Protein AF-A0A5B9D7X5-F1 (afdb_monomer)

Radius of gyration: 24.27 Å; Cα contacts (8 Å, |Δi|>4): 56; chains: 1; bounding box: 57×19×73 Å

Sequence (116 aa):
MSKIGPYNKGDLAEKLANISDEEMQTFHKNRMKNYRFYYILAIILGILSIVFIFLNITWVSITCAAVGFILVNITSFKRNKWKRIYENLIYLKRERQKKLNEMEKGKKKDKFNRLN

Nearest PDB structures (foldseek):
  7o3x-assembly1_E  TM=5.705E-01  e=1.353E+00  Synechocystis sp. PCC 6803 substr. Kazusa
  4whe-assembly1_A  TM=6.721E-01  e=3.368E+00  Escherichia coli K-12
  8qhw-assembly1_E  TM=6.232E-01  e=3.579E+00  Synechocystis sp. PCC 6803
  9eom-assembly1_A-2  TM=5.688E-01  e=2.807E+00  Synechocystis sp. PCC 6803
  9eon-assembly1_A  TM=5.733E-01  e=2.807E+00  Synechocystis sp. PCC 6803

Secondary structure (DSSP, 8-state):
--EETTEEHHHHHHHHHTS-HHHHHHHHHHHHHHHHHHHHHHHHHHHHHHHHHHTT-HHHHHHHHHHHHHHHHHHHHHHHHHHHHHHHHHHHHHHHHHHHHHHHHHHHHHHHHTT-

Organism: NCBI:txid2594042

Solvent-accessible surface area (backbone atoms only — not comparable to full-atom values): 6272 Å² total; per-residue (Å²): 134,76,64,63,77,99,40,55,53,66,65,50,39,52,60,47,65,78,49,54,72,65,58,53,50,50,53,51,52,54,55,55,52,56,53,51,53,51,50,52,51,26,50,52,28,45,53,48,20,54,54,27,49,78,68,71,38,55,70,60,17,52,50,31,40,52,53,21,52,51,49,47,53,54,46,53,52,53,50,53,52,48,50,54,50,53,54,51,53,53,49,44,39,52,54,51,52,50,53,52,54,51,52,51,52,50,53,54,50,55,56,53,68,73,75,110

Mean predicted aligned error: 8.77 Å

Foldseek 3Di:
DDDDPPDDLVVLLVVLLPDDPVNLVVVLVVVVVVLVVLLVQLVVLQVVLVVCVVVVNNVSSVVSNVVSVVSNVVSVVVNVVVVVVSVVSVVSNVVVVVVVVVVVVVVVVVVVVVVD

pLDDT: mean 83.49, std 10.4, range [41.62, 92.69]

Structure (mmCIF, N/CA/C/O backbone):
data_AF-A0A5B9D7X5-F1
#
_entry.id   AF-A0A5B9D7X5-F1
#
loop_
_atom_site.group_PDB
_atom_site.id
_atom_site.type_symbol
_atom_site.label_atom_id
_atom_site.label_alt_id
_atom_site.label_comp_id
_atom_site.label_asym_id
_atom_site.label_entity_id
_atom_site.label_seq_id
_atom_site.pdbx_PDB_ins_code
_atom_site.Cartn_x
_atom_site.Cartn_y
_atom_site.Cartn_z
_atom_site.occupancy
_atom_site.B_iso_or_equiv
_atom_site.auth_seq_id
_atom_site.auth_comp_id
_atom_site.auth_asym_id
_atom_site.auth_atom_id
_atom_site.pdbx_PDB_model_num
ATOM 1 N N . MET A 1 1 ? -29.201 -4.833 5.656 1.00 45.94 1 MET A N 1
ATOM 2 C CA . MET A 1 1 ? -27.802 -4.694 6.132 1.00 45.94 1 MET A CA 1
ATOM 3 C C . MET A 1 1 ? -26.892 -4.379 4.950 1.00 45.94 1 MET A C 1
ATOM 5 O O . MET A 1 1 ? -26.873 -5.143 3.996 1.00 45.94 1 MET A O 1
ATOM 9 N N . SER A 1 2 ? -26.178 -3.249 4.975 1.00 42.03 2 SER A N 1
ATOM 10 C CA . SER A 1 2 ? -25.236 -2.864 3.908 1.00 42.03 2 SER A CA 1
ATOM 11 C C . SER A 1 2 ? -23.922 -3.643 4.072 1.00 42.03 2 SER A C 1
ATOM 13 O O . SER A 1 2 ? -23.262 -3.518 5.105 1.00 42.03 2 SER A O 1
ATOM 15 N N . LYS A 1 3 ? -23.575 -4.482 3.086 1.00 41.62 3 LYS A N 1
ATOM 16 C CA . LYS A 1 3 ? -22.332 -5.274 3.054 1.00 41.62 3 LYS A CA 1
ATOM 17 C C . LYS A 1 3 ? -21.141 -4.387 2.675 1.00 41.62 3 LYS A C 1
ATOM 19 O O . LYS A 1 3 ? -21.270 -3.519 1.815 1.00 41.62 3 LYS A O 1
ATOM 24 N N . ILE A 1 4 ? -19.972 -4.632 3.269 1.00 53.75 4 ILE A N 1
ATOM 25 C CA . ILE A 1 4 ? -18.690 -4.093 2.785 1.00 53.75 4 ILE A CA 1
ATOM 26 C C . ILE A 1 4 ? -17.900 -5.280 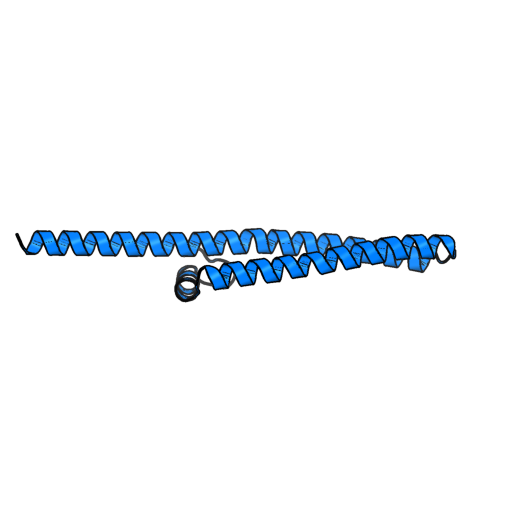2.231 1.00 53.75 4 ILE A C 1
ATOM 28 O O . ILE A 1 4 ? -17.260 -6.022 2.974 1.00 53.75 4 ILE A O 1
ATOM 32 N N . GLY A 1 5 ? -17.977 -5.495 0.915 1.00 61.03 5 GLY A N 1
ATOM 33 C CA . GLY A 1 5 ? -17.406 -6.692 0.285 1.00 61.03 5 GLY A CA 1
ATOM 34 C C . GLY A 1 5 ? -18.120 -7.981 0.737 1.00 61.03 5 GLY A C 1
ATOM 35 O O . GLY A 1 5 ? -19.339 -7.953 0.910 1.00 61.03 5 GLY A O 1
ATOM 36 N N . PRO A 1 6 ? -17.408 -9.109 0.939 1.00 63.94 6 PRO A N 1
ATOM 37 C CA . PRO A 1 6 ? -18.021 -10.366 1.380 1.00 63.94 6 PRO A CA 1
ATOM 38 C C . PRO A 1 6 ? -18.398 -10.375 2.872 1.00 63.94 6 PRO A C 1
ATOM 40 O O . PRO A 1 6 ? -18.955 -11.358 3.352 1.00 63.94 6 PRO A O 1
ATOM 43 N N . TYR A 1 7 ? -18.107 -9.304 3.614 1.00 64.25 7 TYR A N 1
ATOM 44 C CA . TYR A 1 7 ? -18.250 -9.264 5.065 1.00 64.25 7 TYR A CA 1
ATOM 45 C C . TYR A 1 7 ? -19.444 -8.414 5.510 1.00 64.25 7 TYR A C 1
ATOM 47 O O . TYR A 1 7 ? -19.746 -7.353 4.946 1.00 64.25 7 TYR A O 1
ATOM 55 N N . ASN A 1 8 ? -20.110 -8.875 6.571 1.00 76.69 8 ASN A N 1
ATOM 56 C CA . ASN A 1 8 ? -21.155 -8.120 7.246 1.00 76.69 8 ASN A CA 1
ATOM 57 C C . ASN A 1 8 ? -20.534 -6.980 8.073 1.00 76.69 8 ASN A C 1
ATOM 59 O O . ASN A 1 8 ? -19.526 -7.179 8.748 1.00 76.69 8 ASN A O 1
ATOM 63 N N . LYS A 1 9 ? -21.131 -5.779 8.035 1.00 72.38 9 LYS A N 1
ATOM 64 C CA . LYS A 1 9 ? -20.629 -4.592 8.757 1.00 72.38 9 LYS A CA 1
ATOM 65 C C . LYS A 1 9 ? -20.495 -4.834 10.267 1.00 72.38 9 LYS A C 1
ATOM 67 O O . LYS A 1 9 ? -19.548 -4.331 10.864 1.00 72.38 9 LYS A O 1
ATOM 72 N N . GLY A 1 10 ? -21.432 -5.584 10.856 1.00 73.50 10 GLY A N 1
ATOM 73 C CA . GLY A 1 10 ? -21.447 -5.918 12.286 1.00 73.50 10 GLY A CA 1
ATOM 74 C C . GLY A 1 10 ? -20.225 -6.734 12.704 1.00 73.50 10 GLY A C 1
ATOM 75 O O . GLY A 1 10 ? -19.434 -6.262 13.515 1.00 73.50 10 GLY A O 1
ATOM 76 N N . ASP A 1 11 ? -20.018 -7.889 12.070 1.00 79.31 11 ASP A N 1
ATOM 77 C CA . ASP A 1 11 ? -18.891 -8.795 12.345 1.00 79.31 11 ASP A CA 1
ATOM 78 C C . ASP A 1 11 ? -17.531 -8.112 12.151 1.00 79.31 11 ASP A C 1
ATOM 80 O O . ASP A 1 11 ? -16.567 -8.364 12.874 1.00 79.31 11 ASP A O 1
ATOM 84 N N . LEU A 1 12 ? -17.440 -7.225 11.158 1.00 79.56 12 LEU A N 1
ATOM 85 C CA . LEU A 1 12 ? -16.222 -6.473 10.863 1.00 79.56 12 LEU A CA 1
ATOM 86 C C . LEU A 1 12 ? -15.924 -5.453 11.964 1.00 79.56 12 LEU A C 1
ATOM 88 O O . LEU A 1 12 ? -14.792 -5.373 12.435 1.00 79.56 12 LEU A O 1
ATOM 92 N N . ALA A 1 13 ? -16.942 -4.711 12.407 1.00 77.00 13 ALA A N 1
ATOM 93 C CA . ALA A 1 13 ? -16.829 -3.782 13.527 1.00 77.00 13 ALA A CA 1
ATOM 94 C C . ALA A 1 13 ? -16.517 -4.510 14.846 1.00 77.00 13 ALA A C 1
ATOM 96 O O . ALA A 1 13 ? -15.852 -3.951 15.719 1.00 77.00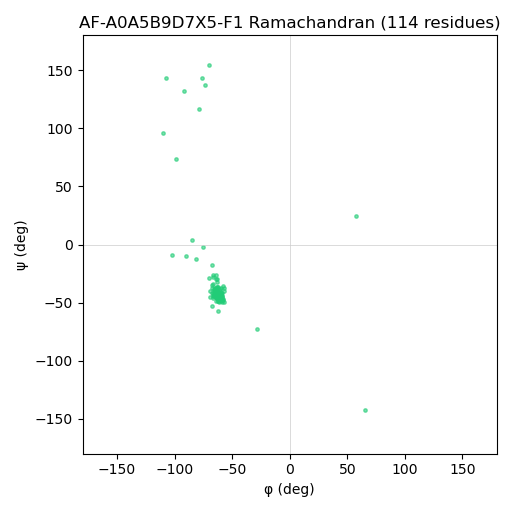 13 ALA A O 1
ATOM 97 N N . GLU A 1 14 ? -16.961 -5.761 14.978 1.00 79.38 14 GLU A N 1
ATOM 98 C CA . GLU A 1 14 ? -16.647 -6.611 16.118 1.00 79.38 14 GLU A CA 1
ATOM 99 C C . GLU A 1 14 ? -15.185 -7.011 16.185 1.00 79.38 14 GLU A C 1
ATOM 101 O O . GLU A 1 14 ? -14.510 -6.718 17.172 1.00 79.38 14 GLU A O 1
ATOM 106 N N . LYS A 1 15 ? -14.665 -7.562 15.091 1.00 81.94 15 LYS A N 1
ATOM 107 C CA . LYS A 1 15 ? -13.245 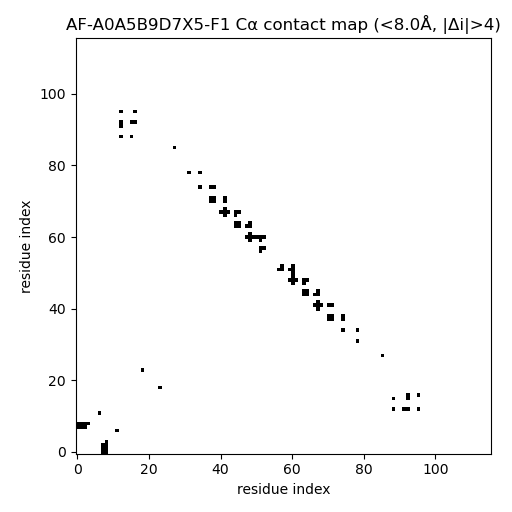-7.901 14.977 1.00 81.94 15 LYS A CA 1
ATOM 108 C C . LYS A 1 15 ? -12.348 -6.670 15.121 1.00 81.94 15 LYS A C 1
ATOM 110 O O . LYS A 1 15 ? -11.307 -6.751 15.761 1.00 81.94 15 LYS A O 1
ATOM 115 N N . LEU A 1 16 ? -12.764 -5.523 14.576 1.00 82.81 16 LEU A N 1
ATOM 116 C CA . LEU A 1 16 ? -12.030 -4.256 14.684 1.00 82.81 16 LEU A CA 1
ATOM 117 C C . LEU A 1 16 ? -11.959 -3.697 16.108 1.00 82.81 16 LEU A C 1
ATOM 119 O O . LEU A 1 16 ? -11.020 -2.967 16.413 1.00 82.81 16 LEU A O 1
ATOM 123 N N . ALA A 1 17 ? -12.938 -3.987 16.967 1.00 79.44 17 ALA A N 1
ATOM 124 C CA . ALA A 1 17 ? -12.921 -3.485 18.339 1.00 79.44 17 ALA A CA 1
ATOM 125 C C . ALA A 1 17 ? -11.841 -4.153 19.196 1.00 79.44 17 ALA A C 1
ATOM 127 O O . ALA A 1 17 ? -11.318 -3.512 20.101 1.00 79.44 17 ALA A O 1
ATOM 128 N N . ASN A 1 18 ? -11.485 -5.397 18.870 1.00 81.81 18 ASN A N 1
ATOM 129 C CA . ASN A 1 18 ? -10.443 -6.148 19.569 1.00 81.81 18 ASN A CA 1
ATOM 130 C C . ASN A 1 18 ? -9.024 -5.785 19.101 1.00 81.81 18 ASN A C 1
ATOM 132 O O . ASN A 1 18 ? -8.058 -6.168 19.747 1.00 81.81 18 ASN A O 1
ATOM 136 N N . ILE A 1 19 ? -8.892 -5.061 17.986 1.00 84.62 19 ILE A N 1
ATOM 137 C CA . ILE A 1 19 ? -7.603 -4.631 17.430 1.00 84.62 19 ILE A CA 1
ATOM 138 C C . ILE A 1 19 ? -7.273 -3.248 17.987 1.00 84.62 19 ILE A C 1
ATOM 140 O O . ILE A 1 19 ? -8.119 -2.350 17.941 1.00 84.62 19 ILE A O 1
ATOM 144 N N . SER A 1 20 ? -6.050 -3.032 18.473 1.00 85.69 20 SER A N 1
ATOM 145 C CA . SER A 1 20 ? -5.648 -1.717 18.988 1.00 85.69 20 SER A CA 1
ATOM 146 C C . SER A 1 20 ? -5.504 -0.686 17.855 1.00 85.69 20 SER A C 1
ATOM 148 O O . SER A 1 20 ? -5.282 -1.024 16.690 1.00 85.69 20 SER A O 1
ATOM 150 N N . ASP A 1 21 ? -5.667 0.607 18.160 1.00 85.75 21 ASP A N 1
ATOM 151 C CA . ASP A 1 21 ? -5.443 1.655 17.147 1.00 85.75 21 ASP A CA 1
ATOM 152 C C . ASP A 1 21 ? -3.980 1.684 16.677 1.00 85.75 21 ASP A C 1
ATOM 154 O O . ASP A 1 21 ? -3.714 1.944 15.501 1.00 85.75 21 ASP A O 1
ATOM 158 N N . GLU A 1 22 ? -3.044 1.350 17.566 1.00 86.00 22 GLU A N 1
ATOM 159 C CA . GLU A 1 22 ? -1.613 1.264 17.274 1.00 86.00 22 GLU A CA 1
ATOM 160 C C . GLU A 1 22 ? -1.289 0.135 16.292 1.00 86.00 22 GLU A C 1
ATOM 162 O O . GLU A 1 22 ? -0.551 0.349 15.326 1.00 86.00 22 GLU A O 1
ATOM 167 N N . GLU A 1 23 ? -1.881 -1.047 16.473 1.00 87.31 23 GLU A N 1
ATOM 168 C CA . GLU A 1 23 ? -1.739 -2.167 15.538 1.00 87.31 23 GLU A CA 1
ATOM 169 C C . GLU A 1 23 ? -2.282 -1.799 14.157 1.00 87.31 23 GLU A C 1
ATOM 171 O O . GLU A 1 23 ? -1.632 -2.036 13.133 1.00 87.31 23 GLU A O 1
ATOM 176 N N . MET A 1 24 ? -3.449 -1.150 14.114 1.00 87.31 24 MET A N 1
ATOM 177 C CA . MET A 1 24 ? -4.083 -0.760 12.858 1.00 87.31 24 MET A CA 1
ATOM 178 C C . MET A 1 24 ? -3.261 0.300 12.106 1.00 87.31 24 MET A C 1
ATOM 180 O O . MET A 1 24 ? -3.080 0.200 10.886 1.00 87.31 24 MET A O 1
ATOM 184 N N . GLN A 1 25 ? -2.706 1.281 12.826 1.00 89.88 25 GLN A N 1
ATOM 185 C CA . GLN A 1 25 ? -1.796 2.282 12.265 1.00 89.88 25 GLN A CA 1
ATOM 186 C C . GLN A 1 25 ? -0.480 1.664 11.793 1.00 89.88 25 GLN A C 1
ATOM 188 O O . GLN A 1 25 ? -0.008 1.977 10.696 1.00 89.88 25 GLN A O 1
ATOM 193 N N . THR A 1 26 ? 0.101 0.761 12.581 1.00 91.31 26 THR A N 1
ATOM 194 C CA . THR A 1 26 ? 1.354 0.078 12.244 1.00 91.31 26 THR A CA 1
ATOM 195 C C . THR A 1 26 ? 1.184 -0.759 10.983 1.00 91.31 26 THR A C 1
ATOM 197 O O . THR A 1 26 ? 1.993 -0.659 10.055 1.00 91.31 26 THR A O 1
ATOM 200 N N . PHE A 1 27 ? 0.079 -1.500 10.878 1.00 89.00 27 PHE A N 1
ATOM 201 C CA . PHE A 1 27 ? -0.252 -2.271 9.685 1.00 89.00 27 PHE A CA 1
ATOM 202 C C . PHE A 1 27 ? -0.447 -1.373 8.457 1.00 89.00 27 PHE A C 1
ATOM 204 O O . PHE A 1 27 ? 0.087 -1.657 7.379 1.00 89.00 27 PHE A O 1
ATOM 211 N N . HIS A 1 28 ? -1.150 -0.245 8.609 1.00 90.19 28 HIS A N 1
ATOM 212 C CA . HIS A 1 28 ? -1.299 0.739 7.539 1.00 90.19 28 HIS A CA 1
ATOM 213 C C . HIS A 1 28 ? 0.053 1.299 7.081 1.00 90.19 28 HIS A C 1
ATOM 215 O O . HIS A 1 28 ? 0.336 1.314 5.879 1.00 90.19 28 HIS A O 1
ATOM 221 N N . LYS A 1 29 ? 0.907 1.715 8.022 1.00 90.12 29 LYS A N 1
ATOM 222 C CA . LYS A 1 29 ? 2.236 2.272 7.747 1.00 90.12 29 LYS A CA 1
ATOM 223 C C . LYS A 1 29 ? 3.129 1.254 7.042 1.00 90.12 29 LYS A C 1
ATOM 225 O O . LYS A 1 29 ? 3.760 1.599 6.042 1.00 90.12 29 LYS A O 1
ATOM 230 N N . ASN A 1 30 ? 3.133 0.003 7.501 1.00 89.31 30 ASN A N 1
ATOM 231 C CA . ASN A 1 30 ? 3.928 -1.059 6.892 1.00 89.31 30 ASN A CA 1
ATOM 232 C C . ASN A 1 30 ? 3.466 -1.347 5.454 1.00 89.31 30 ASN A C 1
ATOM 234 O O . ASN A 1 30 ? 4.270 -1.395 4.522 1.00 89.31 30 ASN A O 1
ATOM 238 N N . ARG A 1 31 ? 2.149 -1.417 5.227 1.00 86.88 31 ARG A N 1
ATOM 239 C CA . ARG A 1 31 ? 1.600 -1.619 3.880 1.00 86.88 31 ARG A CA 1
ATOM 240 C C . ARG A 1 31 ? 1.890 -0.440 2.946 1.00 86.88 31 ARG A C 1
ATOM 242 O O . ARG A 1 31 ? 2.200 -0.652 1.777 1.00 86.88 31 ARG A O 1
ATOM 249 N N . MET A 1 32 ? 1.838 0.795 3.452 1.00 86.94 32 MET A N 1
ATOM 250 C CA . MET A 1 32 ? 2.197 1.990 2.679 1.00 8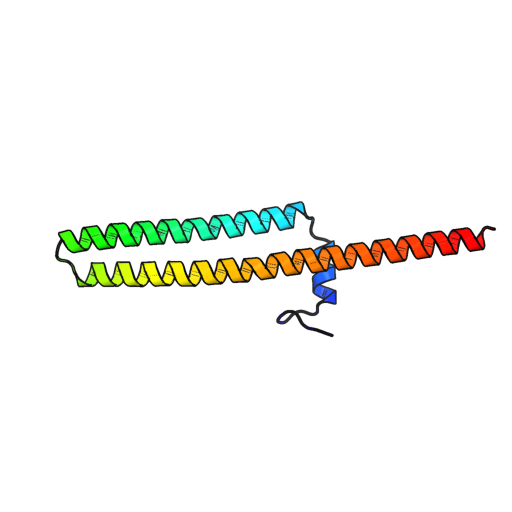6.94 32 MET A CA 1
ATOM 251 C C . MET A 1 32 ? 3.691 2.052 2.351 1.00 86.94 32 MET A C 1
ATOM 253 O O . MET A 1 32 ? 4.049 2.488 1.255 1.00 86.94 32 MET A O 1
ATOM 257 N N . LYS A 1 33 ? 4.560 1.572 3.251 1.00 87.25 33 LYS A N 1
ATOM 258 C CA . LYS A 1 33 ? 5.997 1.414 2.986 1.00 87.25 33 LYS A CA 1
ATOM 259 C C . LYS A 1 33 ? 6.237 0.425 1.846 1.00 87.25 33 LYS A C 1
ATOM 261 O O . LYS A 1 33 ? 7.017 0.732 0.951 1.00 87.25 33 LYS A O 1
ATOM 266 N N . ASN A 1 34 ? 5.497 -0.685 1.805 1.00 82.88 34 ASN A N 1
ATOM 267 C CA . ASN A 1 34 ? 5.613 -1.659 0.718 1.00 82.88 34 ASN A CA 1
ATOM 268 C C . ASN A 1 34 ? 5.305 -1.060 -0.659 1.00 82.88 34 ASN A C 1
ATOM 270 O O . ASN A 1 34 ? 6.016 -1.355 -1.614 1.00 82.88 34 ASN A O 1
ATOM 274 N N . TYR A 1 35 ? 4.329 -0.152 -0.768 1.00 84.94 35 TYR A N 1
ATOM 275 C CA . TYR A 1 35 ? 4.063 0.541 -2.035 1.00 84.94 35 TYR A CA 1
ATOM 276 C C . TYR A 1 35 ? 5.235 1.411 -2.512 1.00 84.94 35 TYR A C 1
ATOM 278 O O . TYR A 1 35 ? 5.423 1.542 -3.717 1.00 84.94 35 TYR A O 1
ATOM 286 N N . ARG A 1 36 ? 6.058 1.961 -1.605 1.00 83.75 36 ARG A N 1
ATOM 287 C CA . ARG A 1 36 ? 7.250 2.746 -1.979 1.00 83.75 36 ARG A CA 1
ATOM 288 C C . ARG A 1 36 ? 8.289 1.907 -2.721 1.00 83.75 36 ARG A C 1
ATOM 290 O O . ARG A 1 36 ? 8.874 2.408 -3.674 1.00 83.75 36 ARG A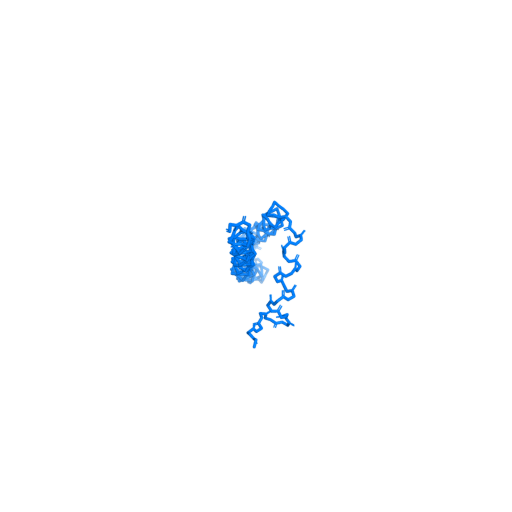 O 1
ATOM 297 N N . PHE A 1 37 ? 8.473 0.641 -2.345 1.00 86.19 37 PHE A N 1
ATOM 298 C CA . PHE A 1 37 ? 9.419 -0.245 -3.032 1.00 86.19 37 PHE A CA 1
ATOM 299 C C . PHE A 1 37 ? 9.035 -0.493 -4.493 1.00 86.19 37 PHE A C 1
ATOM 301 O O . PHE A 1 37 ? 9.911 -0.508 -5.350 1.00 86.19 37 PHE A O 1
ATOM 308 N N . TYR A 1 38 ? 7.740 -0.595 -4.808 1.00 86.50 38 TYR A N 1
ATOM 309 C CA . TYR A 1 38 ? 7.291 -0.730 -6.199 1.00 86.50 38 TYR A CA 1
ATOM 310 C C . TYR A 1 38 ? 7.571 0.526 -7.036 1.00 86.50 38 TYR A C 1
ATOM 312 O O . TYR A 1 38 ? 7.892 0.407 -8.214 1.00 86.50 38 TYR A O 1
ATOM 320 N N . TYR A 1 39 ? 7.500 1.723 -6.439 1.00 86.19 39 TYR A N 1
ATOM 321 C CA . TYR A 1 39 ? 7.911 2.955 -7.122 1.00 86.19 39 TYR A CA 1
ATOM 322 C C . TYR A 1 39 ? 9.422 2.991 -7.365 1.00 86.19 39 TYR A C 1
ATOM 324 O O . TYR A 1 39 ? 9.841 3.348 -8.460 1.00 86.19 39 TYR A O 1
ATOM 332 N N . ILE A 1 40 ? 10.232 2.577 -6.384 1.00 89.31 40 ILE A N 1
ATOM 333 C CA . ILE A 1 40 ? 11.691 2.468 -6.550 1.00 89.31 40 ILE A CA 1
ATOM 334 C C . ILE A 1 40 ? 12.020 1.492 -7.687 1.00 89.31 40 ILE A C 1
ATOM 336 O O . ILE A 1 40 ? 12.802 1.826 -8.571 1.00 89.31 40 ILE A O 1
ATOM 340 N N . LEU A 1 41 ? 11.370 0.326 -7.715 1.00 90.06 41 LEU A N 1
ATOM 341 C CA . LEU A 1 41 ? 11.543 -0.655 -8.786 1.00 90.06 41 LEU A CA 1
ATOM 342 C C . LEU A 1 41 ? 11.165 -0.082 -10.160 1.00 90.06 41 LEU A C 1
ATOM 344 O O . LEU A 1 41 ? 11.895 -0.278 -11.127 1.00 90.06 41 LEU A O 1
ATOM 348 N N . ALA A 1 42 ? 10.059 0.661 -10.251 1.00 89.12 42 ALA A N 1
ATOM 349 C CA . ALA A 1 42 ? 9.648 1.301 -11.499 1.00 89.12 42 ALA A CA 1
ATOM 350 C C . ALA A 1 42 ? 10.645 2.374 -11.972 1.00 89.12 42 ALA A C 1
ATOM 352 O O . ALA A 1 42 ? 10.906 2.469 -13.169 1.00 89.12 42 ALA A O 1
ATOM 353 N N . ILE A 1 43 ? 11.237 3.144 -11.051 1.00 90.12 43 ILE A N 1
ATOM 354 C CA . ILE A 1 43 ? 12.295 4.116 -11.372 1.00 90.12 43 ILE A CA 1
ATOM 355 C C . ILE A 1 43 ? 13.528 3.396 -11.923 1.00 90.12 43 ILE A C 1
ATOM 357 O O . ILE A 1 43 ? 14.058 3.806 -12.952 1.00 90.12 43 ILE A O 1
ATOM 361 N N . ILE A 1 44 ? 13.951 2.298 -11.287 1.00 92.69 44 ILE A N 1
ATOM 362 C CA . ILE A 1 44 ? 15.083 1.487 -11.759 1.00 92.69 44 ILE A CA 1
ATOM 363 C C . ILE A 1 44 ? 14.815 0.963 -13.174 1.00 92.69 44 ILE A C 1
ATOM 365 O O . ILE A 1 44 ? 15.681 1.074 -14.036 1.00 92.69 44 ILE A O 1
ATOM 369 N N . LEU A 1 45 ? 13.608 0.456 -13.447 1.00 90.56 45 LEU A N 1
ATOM 370 C CA . LEU A 1 45 ? 13.217 0.012 -14.790 1.00 90.56 45 LEU A CA 1
ATOM 371 C C . LEU A 1 45 ? 13.235 1.151 -15.819 1.00 90.56 45 LEU A C 1
ATOM 373 O O . LEU A 1 45 ? 13.640 0.929 -16.958 1.00 90.56 45 LEU A O 1
ATOM 377 N N . GLY A 1 46 ? 12.843 2.365 -15.424 1.00 89.12 46 GLY A N 1
ATOM 378 C CA . GLY A 1 46 ? 12.943 3.554 -16.272 1.00 89.12 46 GLY A CA 1
ATOM 379 C C . GLY A 1 46 ? 14.391 3.916 -16.609 1.00 89.12 46 GLY A C 1
ATOM 380 O O . GLY A 1 46 ? 14.711 4.146 -17.772 1.00 89.12 46 GLY A O 1
ATOM 381 N N . ILE A 1 47 ? 15.288 3.892 -15.618 1.00 91.56 47 ILE A N 1
ATOM 382 C CA . ILE A 1 47 ? 16.725 4.132 -15.828 1.00 91.56 47 ILE A CA 1
ATOM 383 C C . ILE A 1 47 ? 17.319 3.051 -16.741 1.00 91.56 47 ILE A C 1
ATOM 385 O O . ILE A 1 47 ? 18.019 3.372 -17.698 1.00 91.56 47 ILE A O 1
ATOM 389 N N . LEU A 1 48 ? 17.001 1.777 -16.493 1.00 90.00 48 LEU A N 1
ATOM 390 C CA . LEU A 1 48 ? 17.448 0.665 -17.334 1.00 90.00 48 LEU A CA 1
ATOM 391 C C . LEU A 1 48 ? 16.960 0.812 -18.778 1.00 90.00 48 LEU A C 1
ATOM 393 O O . LEU A 1 48 ? 17.734 0.593 -19.704 1.00 90.00 48 LEU A O 1
ATOM 397 N N . SER A 1 49 ? 15.710 1.236 -18.979 1.00 89.25 49 SER A N 1
ATOM 398 C CA . SER A 1 49 ? 15.156 1.494 -20.311 1.00 89.25 49 SER A CA 1
ATOM 399 C C . SER A 1 49 ? 15.995 2.519 -21.086 1.00 89.25 49 SER A C 1
ATOM 401 O O . SER A 1 49 ? 16.275 2.290 -22.261 1.00 89.25 49 SER A O 1
ATOM 403 N N . ILE A 1 50 ? 16.477 3.578 -20.423 1.00 88.94 50 ILE A N 1
ATOM 404 C CA . ILE A 1 50 ? 17.371 4.585 -21.021 1.00 88.94 50 ILE A CA 1
ATOM 405 C C . ILE A 1 50 ? 18.734 3.973 -21.373 1.00 88.94 50 ILE A C 1
ATOM 407 O O . ILE A 1 50 ? 19.238 4.187 -22.472 1.00 88.94 50 ILE A O 1
ATOM 411 N N . VAL A 1 51 ? 19.318 3.170 -20.480 1.00 91.69 51 VAL A N 1
ATOM 412 C CA . VAL A 1 51 ? 20.600 2.487 -20.739 1.00 91.69 51 VAL A CA 1
ATOM 413 C C . VAL A 1 51 ? 20.501 1.566 -21.959 1.00 91.69 51 VAL A C 1
ATOM 415 O O . VAL A 1 51 ? 21.377 1.588 -22.819 1.00 91.69 51 VAL A O 1
ATOM 418 N N . PHE A 1 52 ? 19.413 0.803 -22.091 1.00 90.56 52 PHE A N 1
ATOM 419 C CA . PHE A 1 52 ? 19.208 -0.082 -23.242 1.00 90.56 52 PHE A CA 1
ATOM 420 C C . PHE A 1 52 ? 19.008 0.666 -24.566 1.00 90.56 52 PHE A C 1
ATOM 422 O O . PHE A 1 52 ? 19.357 0.118 -25.613 1.00 90.56 52 PHE A O 1
ATOM 429 N N . ILE A 1 53 ? 18.515 1.912 -24.538 1.00 89.62 53 ILE A N 1
ATOM 430 C CA . ILE A 1 53 ? 18.473 2.778 -25.729 1.00 89.62 53 ILE A CA 1
ATOM 431 C C . ILE A 1 53 ? 19.896 3.074 -26.207 1.00 89.62 53 ILE A C 1
ATOM 433 O O . ILE A 1 53 ? 20.177 2.904 -27.389 1.00 89.62 53 ILE A O 1
ATOM 437 N N . PHE A 1 54 ? 20.810 3.434 -25.300 1.00 90.44 54 PHE A N 1
ATOM 438 C CA . PHE A 1 54 ? 22.214 3.689 -25.651 1.00 90.44 54 PHE A CA 1
ATOM 439 C C . PHE A 1 54 ? 22.944 2.445 -26.177 1.00 90.44 54 PHE A C 1
ATOM 441 O O . PHE A 1 54 ? 23.875 2.570 -26.968 1.00 90.44 54 PHE A O 1
ATOM 448 N N . LEU A 1 55 ? 22.506 1.248 -25.780 1.00 91.44 55 LEU A N 1
ATOM 449 C CA . LEU A 1 55 ? 23.034 -0.027 -26.276 1.00 91.44 55 LEU A CA 1
ATOM 450 C C . LEU A 1 55 ? 22.386 -0.490 -27.596 1.00 91.44 55 LEU A C 1
ATOM 452 O O . LEU A 1 55 ? 22.687 -1.586 -28.062 1.00 91.44 55 LEU A O 1
ATOM 456 N N . ASN A 1 56 ? 21.496 0.311 -28.198 1.00 89.69 56 ASN A N 1
ATOM 457 C CA . ASN A 1 56 ? 20.707 -0.033 -29.390 1.00 89.69 56 ASN A CA 1
ATOM 458 C C . ASN A 1 56 ? 19.825 -1.292 -29.235 1.00 89.69 56 ASN A C 1
ATOM 460 O O . ASN A 1 56 ? 19.433 -1.911 -30.223 1.00 89.69 56 ASN A O 1
ATOM 464 N N . ILE A 1 57 ? 19.449 -1.659 -28.003 1.00 91.06 57 ILE A N 1
ATOM 465 C CA . ILE A 1 57 ? 18.567 -2.802 -27.720 1.00 91.06 57 ILE A CA 1
ATOM 466 C C . ILE A 1 57 ? 17.135 -2.295 -27.490 1.00 91.06 57 ILE A C 1
ATOM 468 O O . ILE A 1 57 ? 16.615 -2.249 -26.371 1.00 91.06 57 ILE A O 1
ATOM 472 N N . THR A 1 58 ? 16.479 -1.897 -28.578 1.00 87.00 58 THR A N 1
ATOM 473 C CA . THR A 1 58 ? 15.173 -1.214 -28.555 1.00 87.00 58 THR A CA 1
ATOM 474 C C . THR A 1 58 ? 14.043 -2.063 -27.969 1.00 87.00 58 THR A C 1
ATOM 476 O O . THR A 1 58 ? 13.258 -1.561 -27.166 1.00 87.00 58 THR A O 1
ATOM 479 N N . TRP A 1 59 ? 13.979 -3.359 -28.287 1.00 89.88 59 TRP A N 1
ATOM 480 C CA . TRP A 1 59 ? 12.944 -4.259 -27.755 1.00 89.88 59 TRP A CA 1
ATOM 481 C C . TRP A 1 59 ? 12.968 -4.348 -26.221 1.00 89.88 59 TRP A C 1
ATOM 483 O O . TRP A 1 59 ? 11.922 -4.287 -25.567 1.00 89.88 59 TRP A O 1
ATOM 493 N N . VAL A 1 60 ? 14.166 -4.467 -25.636 1.00 88.44 60 VAL A N 1
ATOM 494 C CA . VAL A 1 60 ? 14.350 -4.557 -24.177 1.00 88.44 60 VAL A CA 1
ATOM 495 C C . VAL A 1 60 ? 14.004 -3.226 -23.515 1.00 88.44 60 VAL A C 1
ATOM 497 O O . VAL A 1 60 ? 13.320 -3.197 -22.493 1.00 88.44 60 VAL A O 1
ATOM 500 N N . SER A 1 61 ? 14.392 -2.109 -24.134 1.00 90.31 61 SER A N 1
ATOM 501 C CA . SER A 1 61 ? 14.017 -0.780 -23.651 1.00 90.31 61 SER A CA 1
ATOM 502 C C . SER A 1 61 ? 12.493 -0.594 -23.582 1.00 90.31 61 SER A C 1
ATOM 504 O O . SER A 1 61 ? 11.975 -0.183 -22.536 1.00 90.31 61 SER A O 1
ATOM 506 N N . ILE A 1 62 ? 11.773 -0.962 -24.649 1.00 89.81 62 ILE A N 1
ATOM 507 C CA . ILE A 1 62 ? 10.306 -0.870 -24.727 1.00 89.81 62 ILE A CA 1
ATOM 508 C C . ILE A 1 62 ? 9.643 -1.761 -23.672 1.00 89.81 62 ILE A C 1
ATOM 510 O O . ILE A 1 62 ? 8.725 -1.319 -22.979 1.00 89.81 62 ILE A O 1
ATOM 514 N N . THR A 1 63 ? 10.112 -3.001 -23.506 1.00 91.25 63 THR A N 1
ATOM 515 C CA . THR A 1 63 ? 9.554 -3.915 -22.495 1.00 91.25 63 THR A CA 1
ATOM 516 C C . THR A 1 63 ? 9.798 -3.411 -21.074 1.00 91.25 63 THR A C 1
ATOM 518 O O . THR A 1 63 ? 8.861 -3.404 -20.275 1.00 91.25 63 THR A O 1
ATOM 521 N N . CYS A 1 64 ? 10.993 -2.908 -20.752 1.00 89.25 64 CYS A N 1
ATOM 522 C CA . CYS A 1 64 ? 11.267 -2.295 -19.449 1.00 89.25 64 CYS A CA 1
ATOM 523 C C . CYS A 1 64 ? 10.357 -1.089 -19.170 1.00 89.25 64 CYS A C 1
ATOM 525 O O . CYS A 1 64 ? 9.796 -0.989 -18.075 1.00 89.25 64 CYS A O 1
ATOM 527 N N . ALA A 1 65 ? 10.161 -0.209 -20.157 1.00 88.00 65 ALA A N 1
ATOM 528 C CA . ALA A 1 65 ? 9.280 0.950 -20.027 1.00 88.00 65 ALA A CA 1
ATOM 529 C C . ALA A 1 65 ? 7.814 0.538 -19.806 1.00 88.00 65 ALA A C 1
ATOM 531 O O . ALA A 1 65 ? 7.157 1.045 -18.893 1.00 88.00 65 ALA A O 1
ATOM 532 N N . ALA A 1 66 ? 7.312 -0.426 -20.585 1.00 92.00 66 ALA A N 1
ATOM 533 C CA . ALA A 1 66 ? 5.948 -0.934 -20.457 1.00 92.00 66 ALA A CA 1
ATOM 534 C C . ALA A 1 66 ? 5.706 -1.592 -19.087 1.00 92.00 66 ALA A C 1
ATOM 536 O O . ALA A 1 66 ? 4.722 -1.284 -18.410 1.00 92.00 66 ALA A O 1
ATOM 537 N N . VAL A 1 67 ? 6.627 -2.451 -18.636 1.00 92.31 67 VAL A N 1
ATOM 538 C CA . VAL A 1 67 ? 6.539 -3.108 -17.322 1.00 92.31 67 VAL A CA 1
ATOM 539 C C . VAL A 1 67 ? 6.594 -2.078 -16.193 1.00 92.31 67 VAL A C 1
ATOM 541 O O . VAL A 1 67 ? 5.779 -2.138 -15.268 1.00 92.31 67 VAL A O 1
ATOM 544 N N . GLY A 1 68 ? 7.497 -1.096 -16.281 1.00 90.19 68 GLY A N 1
ATOM 545 C CA . GLY A 1 68 ? 7.582 0.006 -15.323 1.00 90.19 68 GLY A CA 1
ATOM 546 C C . GLY A 1 68 ? 6.272 0.792 -15.231 1.00 90.19 68 GLY A C 1
ATOM 547 O O . GLY A 1 68 ? 5.749 1.009 -14.136 1.00 90.19 68 GLY A O 1
ATOM 548 N N . PHE A 1 69 ? 5.682 1.145 -16.375 1.00 90.81 69 PHE A N 1
ATOM 549 C CA . PHE A 1 69 ? 4.409 1.863 -16.432 1.00 90.81 69 PHE A CA 1
ATOM 550 C C . PHE A 1 69 ? 3.252 1.066 -15.809 1.00 90.81 69 PHE A C 1
ATOM 552 O O . PHE A 1 69 ? 2.477 1.604 -15.009 1.00 90.81 69 PHE A O 1
ATOM 559 N N . ILE A 1 70 ? 3.147 -0.229 -16.118 1.00 92.38 70 ILE A N 1
ATOM 560 C CA . ILE A 1 70 ? 2.122 -1.114 -15.546 1.00 92.38 70 ILE A CA 1
ATOM 561 C C . ILE A 1 70 ? 2.279 -1.204 -14.022 1.00 92.38 70 ILE A C 1
ATOM 563 O O . ILE A 1 70 ? 1.294 -1.075 -13.288 1.00 92.38 70 ILE A O 1
ATOM 567 N N . LEU A 1 71 ? 3.511 -1.365 -13.528 1.00 91.31 71 LEU A N 1
ATOM 568 C CA . LEU A 1 71 ? 3.801 -1.418 -12.095 1.00 91.31 71 LEU A CA 1
ATOM 569 C C . LEU A 1 71 ? 3.350 -0.148 -11.370 1.00 91.31 71 LEU A C 1
ATOM 571 O O . LEU A 1 71 ? 2.711 -0.250 -10.317 1.00 91.31 71 LEU A O 1
ATOM 575 N N . VAL A 1 72 ?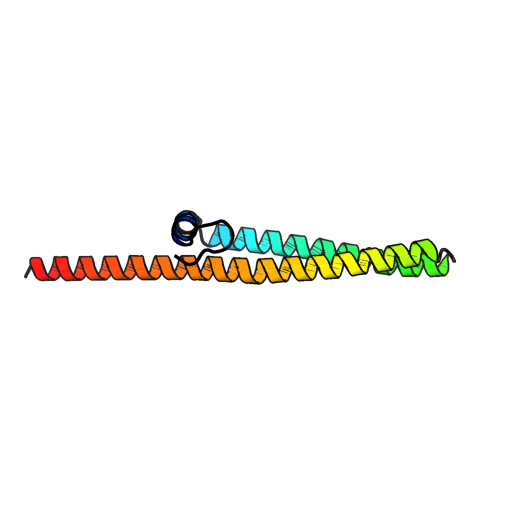 3.621 1.035 -11.929 1.00 90.56 72 VAL A N 1
ATOM 576 C CA . VAL A 1 72 ? 3.182 2.314 -11.346 1.00 90.56 72 VAL A CA 1
ATOM 577 C C . VAL A 1 72 ? 1.658 2.383 -11.260 1.00 90.56 72 VAL A C 1
ATOM 579 O O . VAL A 1 72 ? 1.118 2.710 -10.199 1.00 90.56 72 VAL A O 1
ATOM 582 N N . ASN A 1 73 ? 0.956 2.028 -12.338 1.00 91.00 73 ASN A N 1
ATOM 583 C CA . ASN A 1 73 ? -0.506 2.085 -12.389 1.00 91.00 73 ASN A CA 1
ATOM 584 C C . ASN A 1 73 ? -1.157 1.122 -11.387 1.00 91.00 73 ASN A C 1
ATOM 586 O O . ASN A 1 73 ? -2.001 1.532 -10.583 1.00 91.00 73 ASN A O 1
ATOM 590 N N . ILE A 1 74 ? -0.721 -0.141 -11.364 1.00 91.00 74 ILE A N 1
ATOM 591 C CA . ILE A 1 74 ? -1.239 -1.148 -10.426 1.00 91.00 74 ILE A CA 1
ATOM 592 C C . ILE A 1 74 ? -0.951 -0.735 -8.980 1.00 91.00 74 ILE A C 1
ATOM 594 O O . ILE A 1 74 ? -1.822 -0.855 -8.112 1.00 91.00 74 ILE A O 1
ATOM 598 N N . THR A 1 75 ? 0.254 -0.235 -8.702 1.00 90.31 75 THR A N 1
ATOM 599 C CA . THR A 1 75 ? 0.649 0.210 -7.358 1.00 90.31 75 THR A CA 1
ATOM 600 C C . THR A 1 75 ? -0.191 1.397 -6.906 1.00 90.31 75 THR A C 1
ATOM 602 O O . THR A 1 75 ? -0.715 1.380 -5.791 1.00 90.31 75 THR A O 1
ATOM 605 N N . SER A 1 76 ? -0.389 2.390 -7.777 1.00 89.00 76 SER A N 1
ATOM 606 C CA . SER A 1 76 ? -1.234 3.557 -7.506 1.00 89.00 76 SER A CA 1
ATOM 607 C C . SER A 1 76 ? -2.675 3.141 -7.195 1.00 89.00 76 SER A C 1
ATOM 609 O O . SER A 1 76 ? -3.244 3.539 -6.173 1.00 89.00 76 SER A O 1
ATOM 611 N N . PHE A 1 77 ? -3.240 2.237 -8.001 1.00 90.12 77 PHE A N 1
ATOM 612 C CA . PHE A 1 77 ? -4.583 1.710 -7.776 1.00 90.12 77 PHE A CA 1
ATOM 613 C C . PHE A 1 77 ? -4.697 0.951 -6.446 1.00 90.12 77 PHE A C 1
ATOM 615 O O . PHE A 1 77 ? -5.601 1.224 -5.649 1.00 90.12 77 PHE A O 1
ATOM 622 N N . LYS A 1 78 ? -3.763 0.032 -6.156 1.00 89.25 78 LYS A N 1
ATOM 623 C CA . LYS A 1 78 ? -3.728 -0.723 -4.890 1.00 89.25 78 LYS A CA 1
ATOM 624 C C . LYS A 1 78 ? -3.588 0.206 -3.684 1.00 89.25 78 LYS A C 1
ATOM 626 O O . LYS A 1 78 ? -4.293 0.019 -2.690 1.00 89.25 78 LYS A O 1
ATOM 631 N N . ARG A 1 79 ? -2.738 1.230 -3.784 1.00 90.56 79 ARG A N 1
ATOM 632 C CA . ARG A 1 79 ? -2.537 2.244 -2.744 1.00 90.56 79 ARG A CA 1
ATOM 633 C C . ARG A 1 79 ? -3.812 3.039 -2.483 1.00 90.56 79 ARG A C 1
ATOM 635 O O . ARG A 1 79 ? -4.222 3.141 -1.331 1.00 90.56 79 ARG A O 1
ATOM 642 N N . ASN A 1 80 ? -4.478 3.538 -3.522 1.00 89.62 80 ASN A N 1
ATOM 643 C CA . ASN A 1 80 ? -5.714 4.315 -3.382 1.00 89.62 80 ASN A CA 1
ATOM 644 C C . ASN A 1 80 ? -6.886 3.464 -2.876 1.00 89.62 80 ASN A C 1
ATOM 646 O O . ASN A 1 80 ? -7.691 3.919 -2.062 1.00 89.62 80 ASN A O 1
ATOM 650 N N . LYS A 1 81 ? -6.978 2.207 -3.322 1.00 89.62 81 LYS A N 1
ATOM 651 C CA . LYS A 1 81 ? -7.957 1.243 -2.806 1.00 89.62 81 LYS A CA 1
ATOM 652 C C . LYS A 1 81 ? -7.731 0.976 -1.317 1.00 89.62 81 LYS A C 1
ATOM 654 O O . LYS A 1 81 ? -8.680 1.041 -0.543 1.00 89.62 81 LYS A O 1
ATOM 659 N N . TRP A 1 82 ? -6.485 0.732 -0.910 1.00 90.31 82 TRP A N 1
ATOM 660 C CA . TRP A 1 82 ? -6.134 0.561 0.501 1.00 90.31 82 TRP A CA 1
ATOM 661 C C . TRP A 1 82 ? -6.415 1.823 1.323 1.00 90.31 82 TRP A C 1
ATOM 663 O O . TRP A 1 82 ? -6.988 1.707 2.401 1.00 90.31 82 TRP A O 1
ATOM 673 N N . LYS A 1 83 ? -6.102 2.997 0.751 1.00 89.56 83 LYS A N 1
ATOM 674 C CA . LYS A 1 83 ? -6.553 4.351 1.123 1.00 89.56 83 LYS A CA 1
ATOM 675 C C . LYS A 1 83 ? -7.935 4.322 1.782 1.00 89.56 83 LYS A C 1
ATOM 677 O O . LYS A 1 83 ? -8.113 4.421 2.994 1.00 89.56 83 LYS A O 1
ATOM 682 N N . ARG A 1 84 ? -8.900 4.069 0.901 1.00 87.94 84 ARG A N 1
ATOM 683 C CA . ARG A 1 84 ? -10.334 4.053 1.195 1.00 87.94 84 ARG A CA 1
ATOM 684 C C . ARG A 1 84 ? -10.737 2.956 2.173 1.00 87.94 84 ARG A C 1
ATOM 686 O O . ARG A 1 84 ? -11.584 3.184 3.027 1.00 87.94 84 ARG A O 1
ATOM 693 N N . ILE A 1 85 ? -10.149 1.762 2.058 1.00 88.56 85 ILE A N 1
ATOM 694 C CA . ILE A 1 85 ? -10.446 0.663 2.987 1.00 88.56 85 ILE A CA 1
ATOM 695 C C . ILE A 1 85 ? -10.047 1.065 4.405 1.00 88.56 85 ILE A C 1
ATOM 697 O O . ILE A 1 85 ? -10.857 0.949 5.314 1.00 88.56 85 ILE A O 1
ATOM 701 N N . TYR A 1 86 ? -8.831 1.572 4.588 1.00 88.56 86 TYR A N 1
ATOM 702 C CA . TYR A 1 86 ? -8.334 1.976 5.896 1.00 88.56 86 TYR A CA 1
ATOM 703 C C . TYR A 1 86 ? -9.190 3.082 6.529 1.00 88.56 86 TYR A C 1
ATOM 705 O O . TYR A 1 86 ? -9.568 2.969 7.693 1.00 88.56 86 TYR A O 1
ATOM 713 N N . GLU A 1 87 ? -9.561 4.101 5.752 1.00 87.56 87 GLU A N 1
ATOM 714 C CA . GLU A 1 87 ? -10.465 5.168 6.202 1.00 87.56 87 GLU A CA 1
ATOM 715 C C . GLU A 1 87 ? -11.833 4.615 6.632 1.00 87.56 87 GLU A C 1
ATOM 717 O O . GLU A 1 87 ? -12.325 4.956 7.709 1.00 87.56 87 GLU A O 1
ATOM 722 N N . ASN A 1 88 ? -12.409 3.691 5.855 1.00 88.62 88 ASN A N 1
ATOM 723 C CA . ASN A 1 88 ? -13.664 3.029 6.213 1.00 88.62 88 ASN A CA 1
ATOM 724 C C . ASN A 1 88 ? -13.546 2.185 7.492 1.00 88.62 88 ASN A C 1
ATOM 726 O O . ASN A 1 88 ? -14.478 2.168 8.294 1.00 88.62 88 ASN A O 1
ATOM 730 N N . LEU A 1 89 ? -12.423 1.491 7.705 1.00 86.88 89 LEU A N 1
ATOM 731 C CA . LEU A 1 89 ? -12.194 0.700 8.920 1.00 86.88 89 LEU A CA 1
ATOM 732 C C . LEU A 1 89 ? -12.104 1.600 10.161 1.00 86.88 89 LEU A C 1
ATOM 734 O O . LEU A 1 89 ? -12.751 1.309 11.167 1.00 86.88 89 LEU A O 1
ATOM 738 N N . ILE A 1 90 ? -11.374 2.722 10.075 1.00 87.81 90 ILE A N 1
ATOM 739 C CA . ILE A 1 90 ? -11.328 3.731 11.149 1.00 87.81 90 ILE A CA 1
ATOM 740 C C . ILE A 1 90 ? -12.728 4.257 11.445 1.00 87.81 90 ILE A C 1
ATOM 742 O O . ILE A 1 90 ? -13.126 4.343 12.608 1.00 87.81 90 ILE A O 1
ATOM 746 N N . TYR A 1 91 ? -13.469 4.622 10.398 1.00 87.38 91 TYR A N 1
ATOM 747 C CA . TYR A 1 91 ? -14.812 5.165 10.538 1.00 87.38 91 TYR A CA 1
ATOM 748 C C . TYR A 1 91 ? -15.732 4.195 11.291 1.00 87.38 91 TYR A C 1
ATOM 750 O O . TYR A 1 91 ? -16.347 4.584 12.283 1.00 87.38 91 TYR A O 1
ATOM 758 N N . LEU A 1 92 ? -15.760 2.920 10.888 1.00 85.31 92 LEU A N 1
ATOM 759 C CA . LEU A 1 92 ? -16.574 1.888 11.541 1.00 85.31 92 LEU A CA 1
ATOM 760 C C . LEU A 1 92 ? -16.199 1.687 13.010 1.00 85.31 92 LEU A C 1
ATOM 762 O O . LEU A 1 92 ? -17.080 1.563 13.862 1.00 85.31 92 LEU A O 1
ATOM 766 N N . LYS A 1 93 ? -14.898 1.669 13.318 1.00 85.25 93 LYS A N 1
ATOM 767 C CA . LYS A 1 93 ? -14.417 1.507 14.692 1.00 85.25 93 LYS A CA 1
ATOM 768 C C . LYS A 1 93 ? -14.871 2.670 15.580 1.00 85.25 93 LYS A C 1
ATOM 770 O O . LYS A 1 93 ? -15.420 2.437 16.658 1.00 85.25 93 LYS A O 1
ATOM 775 N N . ARG A 1 94 ? -14.728 3.910 15.096 1.00 86.44 94 ARG A N 1
ATOM 776 C CA . ARG A 1 94 ? -15.196 5.118 15.799 1.00 86.44 94 ARG A CA 1
ATOM 777 C C . ARG A 1 94 ? -16.710 5.130 15.983 1.00 86.44 94 ARG A C 1
ATOM 779 O O . ARG A 1 94 ? -17.190 5.473 17.060 1.00 86.44 94 ARG A O 1
ATOM 786 N N . GLU A 1 95 ? -17.465 4.736 14.959 1.00 86.12 95 GLU A N 1
ATOM 787 C CA . GLU A 1 95 ? -18.926 4.661 15.034 1.00 86.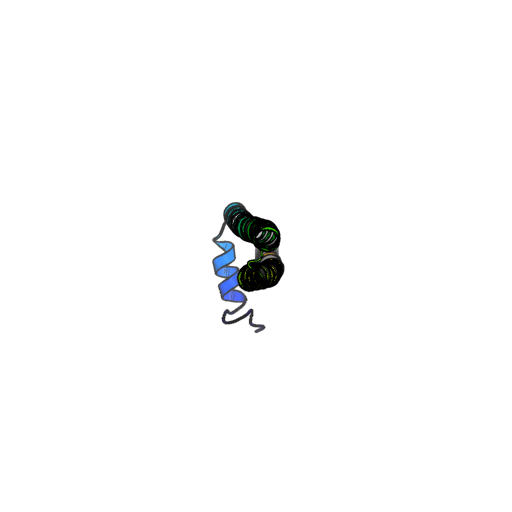12 95 GLU A CA 1
ATOM 788 C C . GLU A 1 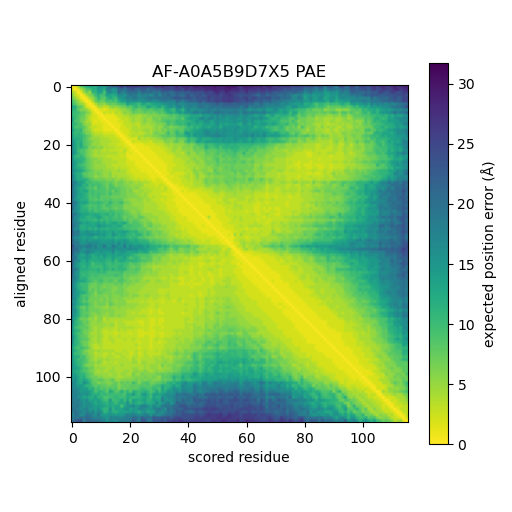95 ? -19.378 3.663 16.116 1.00 86.12 95 GLU A C 1
ATOM 790 O O . GLU A 1 95 ? -20.276 3.966 16.904 1.00 86.12 95 GLU A O 1
ATOM 795 N N . ARG A 1 96 ? -18.719 2.498 16.216 1.00 83.25 96 ARG A N 1
ATOM 796 C CA . ARG A 1 96 ? -19.014 1.494 17.253 1.00 83.25 96 ARG A CA 1
ATOM 797 C C . ARG A 1 96 ? -18.662 1.991 18.656 1.00 83.25 96 ARG A C 1
ATOM 799 O O . ARG A 1 96 ? -19.482 1.849 19.559 1.00 83.25 96 ARG A O 1
ATOM 806 N N . GLN A 1 97 ? -17.487 2.597 18.836 1.00 84.44 97 GLN A N 1
ATOM 807 C CA . GLN A 1 97 ? -17.081 3.178 20.123 1.00 84.44 97 GLN A CA 1
ATOM 808 C C . GLN A 1 97 ? -18.059 4.259 20.591 1.00 84.44 97 GLN A C 1
ATOM 810 O O . GLN A 1 97 ? -18.448 4.277 21.756 1.00 84.44 97 GLN A O 1
ATOM 815 N N . LYS A 1 98 ? -18.519 5.124 19.679 1.00 86.62 98 LYS A N 1
ATOM 816 C CA . LYS A 1 98 ? -19.517 6.151 19.998 1.00 86.62 98 LYS A CA 1
ATOM 817 C C . LYS A 1 98 ? -20.824 5.530 20.504 1.00 86.62 98 LYS A C 1
ATOM 819 O O . LYS A 1 98 ? -21.311 5.942 21.553 1.00 86.62 98 LYS A O 1
ATOM 824 N N . LYS A 1 99 ? -21.334 4.498 19.822 1.00 84.94 99 LYS A N 1
ATOM 825 C CA . LYS A 1 99 ? -22.553 3.778 20.237 1.00 84.94 99 LYS A CA 1
ATOM 826 C C . LYS A 1 99 ? -22.398 3.097 21.600 1.00 84.94 99 LYS A C 1
ATOM 828 O O . LYS A 1 99 ? -23.320 3.152 22.405 1.00 84.94 99 LYS A O 1
ATOM 833 N N . LEU A 1 100 ? -21.244 2.485 21.878 1.00 84.00 100 LEU A N 1
ATOM 834 C CA . LEU A 1 100 ? -20.960 1.883 23.188 1.00 84.00 100 LEU A CA 1
ATOM 835 C C . LEU A 1 100 ? -20.957 2.939 24.304 1.00 84.00 100 LEU A C 1
ATOM 837 O O . LEU A 1 100 ? -21.646 2.769 25.308 1.00 84.00 100 LEU A O 1
ATOM 841 N N . ASN A 1 101 ? -20.278 4.068 24.089 1.00 84.56 101 ASN A N 1
ATOM 842 C CA . ASN A 1 101 ? -20.227 5.168 25.055 1.00 84.56 101 ASN A CA 1
ATOM 843 C C . ASN A 1 101 ? -21.611 5.798 25.305 1.00 84.56 101 ASN A C 1
ATOM 845 O O . ASN A 1 101 ? -21.923 6.192 26.429 1.00 84.56 101 ASN A O 1
ATOM 849 N N . GLU A 1 102 ? -22.453 5.907 24.273 1.00 86.12 102 GLU A N 1
ATOM 850 C CA . GLU A 1 102 ? -23.838 6.383 24.397 1.00 86.12 102 GLU A CA 1
ATOM 851 C C . GLU A 1 102 ? -24.706 5.406 25.206 1.00 86.12 102 GLU A C 1
ATOM 853 O O . GLU A 1 102 ? -25.437 5.839 26.102 1.00 86.12 102 GLU A O 1
ATOM 858 N N . MET A 1 103 ? -24.573 4.094 24.973 1.00 81.88 103 MET A N 1
ATOM 859 C CA . MET A 1 103 ? -25.268 3.066 25.760 1.00 81.88 103 MET A CA 1
ATOM 860 C C . MET A 1 103 ? -24.832 3.057 27.232 1.00 81.88 103 MET A C 1
ATOM 862 O O . MET A 1 103 ? -25.675 2.929 28.120 1.00 81.88 103 MET A O 1
ATOM 866 N N . GLU A 1 104 ? -23.538 3.217 27.520 1.00 80.75 104 GLU A N 1
ATOM 867 C CA . GLU A 1 104 ? -23.040 3.304 28.900 1.00 80.75 104 GLU A CA 1
ATOM 868 C C . GLU A 1 104 ? -23.543 4.553 29.631 1.00 80.75 104 GLU A C 1
ATOM 870 O O . GLU A 1 104 ? -23.923 4.474 30.803 1.00 80.75 104 GLU A O 1
ATOM 875 N N . LYS A 1 105 ? -23.597 5.703 28.947 1.00 78.75 105 LYS A N 1
ATOM 876 C CA . LYS A 1 105 ? -24.167 6.939 29.505 1.00 78.75 105 LYS A CA 1
ATOM 877 C C . LYS A 1 105 ? -25.658 6.792 29.807 1.00 78.75 105 LYS A C 1
ATOM 879 O O . LYS A 1 105 ? -26.086 7.209 30.883 1.00 78.75 105 LYS A O 1
ATOM 884 N N . GLY A 1 106 ? -26.424 6.170 28.907 1.00 77.81 106 GLY A N 1
ATOM 885 C CA . GLY A 1 106 ? -27.840 5.859 29.128 1.00 77.81 106 GLY A CA 1
ATOM 886 C C . GLY A 1 106 ? -28.046 4.975 30.360 1.00 77.81 106 GLY A C 1
ATOM 887 O O . GLY A 1 106 ? -28.780 5.347 31.271 1.00 77.81 106 GLY A O 1
ATOM 888 N N . LYS A 1 107 ? -27.289 3.874 30.468 1.00 75.75 107 LYS A N 1
ATOM 889 C CA . LYS A 1 107 ? -27.341 2.971 31.632 1.00 75.75 107 LYS A CA 1
ATOM 890 C C . LYS A 1 107 ? -26.975 3.657 32.950 1.00 75.75 107 LYS A C 1
ATOM 892 O O . LYS A 1 107 ? -27.605 3.386 33.970 1.00 75.75 107 LYS A O 1
ATOM 897 N N . LYS A 1 108 ? -25.964 4.536 32.960 1.00 74.94 108 LYS A N 1
ATOM 898 C CA . LYS A 1 108 ? -25.603 5.313 34.161 1.00 74.94 108 LYS A CA 1
ATOM 899 C C . LYS A 1 108 ? -26.724 6.264 34.581 1.00 74.94 108 LYS A C 1
ATOM 901 O O . LYS A 1 108 ? -27.003 6.361 35.772 1.00 74.94 108 LYS A O 1
ATOM 906 N N . LYS A 1 109 ? -27.373 6.925 33.620 1.00 73.12 109 LYS A N 1
ATOM 907 C CA . LYS A 1 109 ? -28.495 7.838 33.874 1.00 73.12 109 LYS A CA 1
ATOM 908 C C . LYS A 1 109 ? -29.721 7.098 34.419 1.00 73.12 109 LYS A C 1
ATOM 910 O O . LYS A 1 109 ? -30.289 7.528 35.416 1.00 73.12 109 LYS A O 1
ATOM 915 N N . ASP A 1 110 ? -30.058 5.946 33.842 1.00 71.81 110 AS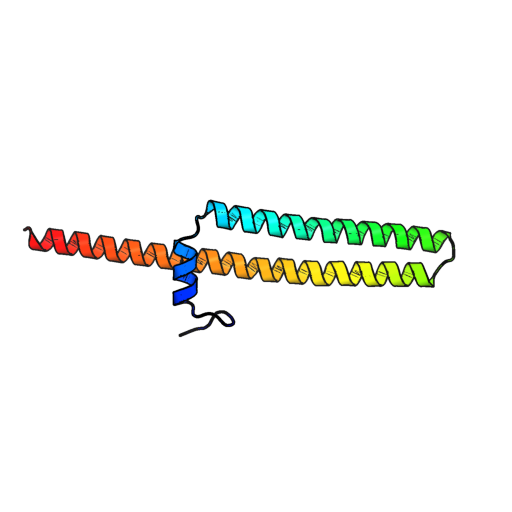P A N 1
ATOM 916 C CA . ASP A 1 110 ? -31.164 5.108 34.320 1.00 71.81 110 ASP A CA 1
ATOM 917 C C . ASP A 1 110 ? -30.900 4.543 35.720 1.00 71.81 110 ASP A C 1
ATOM 919 O O . ASP A 1 110 ? -31.807 4.486 36.547 1.00 71.81 110 ASP A O 1
ATOM 923 N N . LYS A 1 111 ? -29.654 4.148 36.017 1.00 71.56 111 LYS A N 1
ATOM 924 C CA . LYS A 1 111 ? -29.272 3.674 37.355 1.00 71.56 111 LYS A CA 1
ATOM 925 C C . LYS A 1 111 ? -29.360 4.789 38.402 1.00 71.56 111 LYS A C 1
ATOM 927 O O . LYS A 1 111 ? -29.808 4.523 39.509 1.00 71.56 111 LYS A O 1
ATOM 932 N N . PHE A 1 112 ? -28.964 6.013 38.052 1.00 69.06 112 PHE A N 1
ATOM 933 C CA . PHE A 1 112 ? -29.083 7.183 38.926 1.00 69.06 112 PHE A CA 1
ATOM 934 C C . PHE A 1 112 ? -30.551 7.533 39.218 1.00 69.06 112 PHE A C 1
ATOM 936 O O . PHE A 1 112 ? -30.912 7.723 40.371 1.00 69.06 112 PHE A O 1
ATOM 943 N N . ASN A 1 113 ? -31.420 7.509 38.202 1.00 68.25 113 ASN A N 1
ATOM 944 C CA . ASN A 1 113 ? -32.853 7.781 38.364 1.00 68.25 113 ASN A CA 1
ATOM 945 C C . ASN A 1 113 ? -33.619 6.720 39.174 1.00 68.25 113 ASN A C 1
ATOM 947 O O . ASN A 1 113 ? -34.732 6.993 39.595 1.00 68.25 113 ASN A O 1
ATOM 951 N N . ARG A 1 114 ? -33.074 5.509 39.353 1.00 68.69 114 ARG A N 1
ATOM 952 C CA . ARG A 1 114 ? -33.673 4.459 40.203 1.00 68.69 114 ARG A CA 1
ATOM 953 C C . ARG A 1 114 ? -33.205 4.509 41.661 1.00 68.69 114 ARG A C 1
ATOM 955 O O . ARG A 1 114 ? -33.704 3.735 42.469 1.00 68.69 114 ARG A O 1
ATOM 962 N N . LEU A 1 115 ? -32.190 5.321 41.962 1.00 67.31 115 LEU A N 1
ATOM 963 C CA . LEU A 1 115 ? -31.601 5.473 43.298 1.00 67.31 115 LEU A CA 1
ATOM 964 C C . LEU A 1 115 ? -32.068 6.751 44.016 1.00 67.31 115 LEU A C 1
ATOM 966 O O . LEU A 1 115 ? -31.774 6.897 45.200 1.00 67.31 115 LEU A O 1
ATOM 970 N N . ASN A 1 116 ? -32.774 7.637 43.308 1.00 51.53 116 ASN A N 1
ATOM 971 C CA . ASN A 1 116 ? -33.524 8.777 43.845 1.00 51.53 116 ASN A CA 1
ATOM 972 C C . ASN A 1 116 ? -35.018 8.456 43.829 1.00 51.53 116 ASN A C 1
ATOM 974 O O . ASN A 1 116 ? -35.732 9.022 44.681 1.00 51.53 116 ASN A O 1
#